Protein AF-A0A3E1ET83-F1 (afdb_monomer_lite)

Structure (mmCIF, N/CA/C/O backbone):
data_AF-A0A3E1ET83-F1
#
_entry.id   AF-A0A3E1ET83-F1
#
loop_
_atom_site.group_PDB
_atom_site.id
_atom_site.type_symbol
_atom_site.label_atom_id
_atom_site.label_alt_id
_atom_site.label_comp_id
_atom_site.label_asym_id
_atom_site.label_entity_id
_atom_site.label_seq_id
_atom_site.pdbx_PDB_ins_code
_atom_site.Cartn_x
_atom_site.Cartn_y
_atom_site.Cartn_z
_atom_site.occupancy
_atom_site.B_iso_or_equiv
_atom_site.auth_seq_id
_atom_site.auth_comp_id
_atom_site.auth_asym_id
_atom_site.auth_atom_id
_atom_site.pdbx_PDB_model_num
ATOM 1 N N . MET A 1 1 ? 11.541 -29.473 64.101 1.00 44.59 1 MET A N 1
ATOM 2 C CA . MET A 1 1 ? 10.963 -29.427 62.739 1.00 44.59 1 MET A CA 1
ATOM 3 C C . MET A 1 1 ? 10.557 -27.988 62.444 1.00 44.59 1 MET A C 1
ATOM 5 O O . MET A 1 1 ? 9.813 -27.427 63.235 1.00 44.59 1 MET A O 1
ATOM 9 N N . ARG A 1 2 ? 11.106 -27.348 61.400 1.00 44.31 2 ARG A N 1
ATOM 10 C CA . ARG A 1 2 ? 10.730 -25.975 61.008 1.00 44.31 2 ARG A CA 1
ATOM 11 C C . ARG A 1 2 ? 9.537 -26.043 60.043 1.00 44.31 2 ARG A C 1
ATOM 13 O O . ARG A 1 2 ? 9.613 -26.839 59.109 1.00 44.31 2 ARG A O 1
ATOM 20 N N . PRO A 1 3 ? 8.459 -25.266 60.241 1.00 51.97 3 PRO A N 1
ATOM 21 C CA . PRO A 1 3 ? 7.334 -25.268 59.317 1.00 51.97 3 PRO A CA 1
ATOM 22 C C . PRO A 1 3 ? 7.768 -24.647 57.986 1.00 51.97 3 PRO A C 1
ATOM 24 O O . PRO A 1 3 ? 8.311 -23.543 57.944 1.00 51.97 3 PRO A O 1
ATOM 27 N N . ILE A 1 4 ? 7.550 -25.382 56.899 1.00 61.50 4 ILE A N 1
ATOM 28 C CA . ILE A 1 4 ? 7.735 -24.896 55.533 1.00 61.50 4 ILE A CA 1
ATOM 29 C C . ILE A 1 4 ? 6.612 -23.885 55.279 1.00 61.50 4 ILE A C 1
ATOM 31 O O . ILE A 1 4 ? 5.453 -24.258 55.107 1.00 61.50 4 ILE A O 1
ATOM 35 N N . TYR A 1 5 ? 6.942 -22.595 55.315 1.00 59.19 5 TYR A N 1
ATOM 36 C CA . TYR A 1 5 ? 6.028 -21.519 54.941 1.00 59.19 5 TYR A CA 1
ATOM 37 C C . TYR A 1 5 ? 5.858 -21.564 53.416 1.00 59.19 5 TYR A C 1
ATOM 39 O O . TYR A 1 5 ? 6.700 -21.057 52.678 1.00 59.19 5 TYR A O 1
ATOM 47 N N . PHE A 1 6 ? 4.799 -22.218 52.933 1.00 59.75 6 PHE A N 1
ATOM 48 C CA . PHE A 1 6 ? 4.414 -22.145 51.523 1.00 59.75 6 PHE A CA 1
ATOM 49 C C . PHE A 1 6 ? 4.105 -20.676 51.191 1.00 59.75 6 PHE A C 1
ATOM 51 O O . PHE A 1 6 ? 3.199 -20.090 51.796 1.00 59.75 6 PHE A O 1
ATOM 58 N N . PRO A 1 7 ? 4.862 -20.029 50.289 1.00 62.94 7 PRO A N 1
ATOM 59 C CA . PRO A 1 7 ? 4.722 -18.601 50.072 1.00 62.94 7 PRO A CA 1
ATOM 60 C C . PRO A 1 7 ? 3.396 -18.349 49.353 1.00 62.94 7 PRO A C 1
ATOM 62 O O . PRO A 1 7 ? 3.213 -18.760 48.211 1.00 62.94 7 PRO A O 1
ATOM 65 N N . LYS A 1 8 ? 2.472 -17.630 50.003 1.00 58.78 8 LYS A N 1
ATOM 66 C CA . LYS A 1 8 ? 1.199 -17.153 49.418 1.00 58.78 8 LYS A CA 1
ATOM 67 C C . LYS A 1 8 ? 1.387 -16.477 48.046 1.00 58.78 8 LYS A C 1
ATOM 69 O O . LYS A 1 8 ? 0.493 -16.521 47.209 1.00 58.78 8 LYS A O 1
ATOM 74 N N . ALA A 1 9 ? 2.575 -15.922 47.795 1.00 60.75 9 ALA A N 1
ATOM 75 C CA . ALA A 1 9 ? 2.988 -15.360 46.512 1.00 60.75 9 ALA A CA 1
ATOM 76 C C . ALA A 1 9 ? 2.953 -16.370 45.345 1.00 60.75 9 ALA A C 1
ATOM 78 O O . ALA A 1 9 ? 2.602 -15.996 44.230 1.00 60.75 9 ALA A O 1
ATOM 79 N N . PHE A 1 10 ? 3.255 -17.648 45.593 1.00 65.44 10 PHE A N 1
ATOM 80 C CA . PHE A 1 10 ? 3.243 -18.691 44.563 1.00 65.44 10 PHE A CA 1
ATOM 81 C C . PHE A 1 10 ? 1.816 -19.024 44.102 1.00 65.44 10 PHE A C 1
ATOM 83 O O . PHE A 1 10 ? 1.564 -19.174 42.910 1.00 65.44 10 PHE A O 1
ATOM 90 N N . LEU A 1 11 ? 0.858 -19.050 45.035 1.00 63.94 11 LEU A N 1
ATOM 91 C CA . LEU A 1 11 ? -0.558 -19.266 44.723 1.00 63.94 11 LEU A CA 1
ATOM 92 C C . LEU A 1 11 ? -1.163 -18.089 43.939 1.00 63.94 11 LEU A C 1
ATOM 94 O O . LEU A 1 11 ? -1.903 -18.318 42.984 1.00 63.94 11 LEU A O 1
ATOM 98 N N . CYS A 1 12 ? -0.804 -16.842 44.272 1.00 69.12 12 CYS A N 1
ATOM 99 C CA . CYS A 1 12 ? -1.223 -15.674 43.487 1.00 69.12 12 CYS A CA 1
ATOM 100 C C . CYS A 1 12 ? -0.671 -15.698 42.054 1.00 69.12 12 CYS A C 1
ATOM 102 O O . CYS A 1 12 ? -1.399 -15.383 41.116 1.00 69.12 12 CYS A O 1
ATOM 104 N N . ALA A 1 13 ? 0.591 -16.095 41.865 1.00 66.31 13 ALA A N 1
ATOM 105 C CA . ALA A 1 13 ? 1.201 -16.163 40.537 1.00 66.31 13 ALA A CA 1
ATOM 106 C C . ALA A 1 13 ? 0.508 -17.193 39.625 1.00 66.31 13 ALA A C 1
ATOM 108 O O . ALA A 1 13 ? 0.284 -16.922 38.446 1.00 66.31 13 ALA A O 1
ATOM 109 N N . ILE A 1 14 ? 0.096 -18.341 40.176 1.00 71.25 14 ILE A N 1
ATOM 110 C CA . ILE A 1 14 ? -0.655 -19.361 39.428 1.00 71.25 14 ILE A CA 1
ATOM 111 C C . ILE A 1 14 ? -2.046 -18.841 39.040 1.00 71.25 14 ILE A C 1
ATOM 113 O O . ILE A 1 14 ? -2.474 -19.033 37.905 1.00 71.25 14 ILE A O 1
ATOM 117 N N . ALA A 1 15 ? -2.737 -18.131 39.936 1.00 70.19 15 ALA A N 1
ATOM 118 C CA . ALA A 1 15 ? -4.061 -17.578 39.645 1.00 70.19 15 ALA A CA 1
ATOM 119 C C . ALA A 1 15 ? -4.042 -16.546 38.497 1.00 70.19 15 ALA A C 1
ATOM 121 O O . ALA A 1 15 ? -4.969 -16.503 37.687 1.00 70.19 15 ALA A O 1
ATOM 122 N N . ILE A 1 16 ? -2.968 -15.757 38.376 1.00 70.88 16 ILE A N 1
ATOM 123 C CA . ILE A 1 16 ? -2.781 -14.803 37.269 1.00 70.88 16 ILE A CA 1
ATOM 124 C C . ILE A 1 16 ? -2.475 -15.541 35.957 1.00 70.88 16 ILE A C 1
ATOM 126 O O . ILE A 1 16 ? -3.031 -15.206 34.915 1.00 70.88 16 ILE A O 1
ATOM 130 N N . ALA A 1 17 ? -1.645 -16.587 36.002 1.00 67.88 17 ALA A N 1
ATOM 131 C CA . ALA A 1 17 ? -1.299 -17.369 34.816 1.00 67.88 17 ALA A CA 1
ATOM 132 C C . ALA A 1 17 ? -2.493 -18.150 34.230 1.00 67.88 17 ALA A C 1
ATOM 134 O O . ALA A 1 17 ? -2.576 -18.319 33.018 1.00 67.88 17 ALA A O 1
ATOM 135 N N . VAL A 1 18 ? -3.427 -18.606 35.074 1.00 70.81 18 VAL A N 1
ATOM 136 C CA . VAL A 1 18 ? -4.622 -19.365 34.650 1.00 70.81 18 VAL A CA 1
ATOM 137 C C . VAL A 1 18 ? -5.745 -18.451 34.140 1.00 70.81 18 VAL A C 1
ATOM 139 O O . VAL A 1 18 ? -6.568 -18.881 33.336 1.00 70.81 18 VAL A O 1
ATOM 142 N N . SER A 1 19 ? -5.790 -17.193 34.588 1.00 66.44 19 SER A N 1
ATOM 143 C CA . SER A 1 19 ? -6.837 -16.230 34.213 1.00 66.44 19 SER A CA 1
ATOM 144 C C . SER A 1 19 ? -6.486 -15.357 33.010 1.00 66.44 19 SER A C 1
ATOM 146 O O . SER A 1 19 ? -7.357 -14.644 32.512 1.00 66.44 19 SER A O 1
ATOM 148 N N . ALA A 1 20 ? -5.247 -15.415 32.514 1.00 68.50 20 ALA A N 1
ATOM 149 C CA . ALA A 1 20 ? -4.866 -14.703 31.305 1.00 68.50 20 ALA A CA 1
ATOM 150 C C . ALA A 1 20 ? -5.581 -15.333 30.093 1.00 68.50 20 ALA A C 1
ATOM 152 O O . ALA A 1 20 ? -5.291 -16.484 29.749 1.00 68.50 20 ALA A O 1
ATOM 153 N N . PRO A 1 21 ? -6.505 -14.622 29.418 1.00 72.12 21 PRO A N 1
ATOM 154 C CA . PRO A 1 21 ? -7.048 -15.118 28.166 1.00 72.12 21 PRO A CA 1
ATOM 155 C C . PRO A 1 21 ? -5.885 -15.296 27.189 1.00 72.12 21 PRO A C 1
ATOM 157 O O . PRO A 1 21 ? -5.055 -14.399 27.023 1.00 72.12 21 PRO A O 1
ATOM 160 N N . PHE A 1 22 ? -5.815 -16.459 26.538 1.00 68.25 22 PHE A N 1
ATOM 161 C CA . PHE A 1 22 ? -4.896 -16.663 25.427 1.00 68.25 22 PHE A CA 1
ATOM 162 C C . PHE A 1 22 ? -5.268 -15.668 24.327 1.00 68.25 22 PHE A C 1
ATOM 164 O O . PHE A 1 22 ? -6.191 -15.899 23.550 1.00 68.25 22 PHE A O 1
ATOM 171 N N . SER A 1 23 ? -4.555 -14.545 24.281 1.00 70.44 23 SER A N 1
ATOM 172 C CA . SER A 1 23 ? -4.623 -13.566 23.203 1.00 70.44 23 SER A CA 1
ATOM 173 C C . SER A 1 23 ? -4.149 -14.238 21.913 1.00 70.44 23 SER A C 1
ATOM 175 O O . SER A 1 23 ? -2.9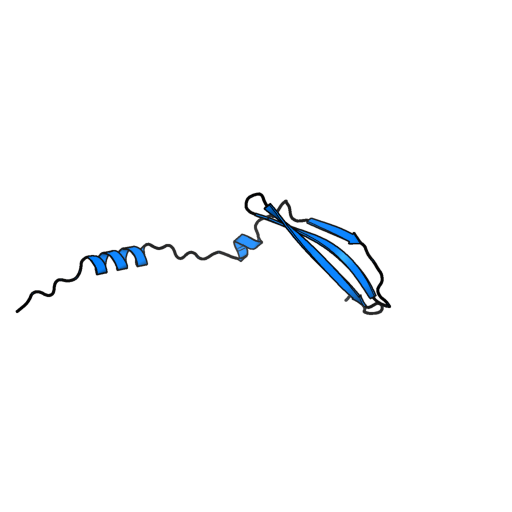70 -14.194 21.564 1.00 70.44 23 SER A O 1
ATOM 177 N N . ARG A 1 24 ? -5.065 -14.902 21.207 1.00 72.94 24 ARG A N 1
ATOM 178 C CA . ARG A 1 24 ? -4.861 -15.350 19.833 1.00 72.94 24 ARG A CA 1
ATOM 179 C C . ARG A 1 24 ? -5.444 -14.283 18.926 1.00 72.94 24 ARG A C 1
ATOM 181 O O . ARG A 1 24 ? -6.659 -14.155 18.817 1.00 72.94 24 ARG A O 1
ATOM 188 N N . ALA A 1 25 ? -4.569 -13.493 18.314 1.00 78.31 25 ALA A N 1
ATOM 189 C CA . ALA A 1 25 ? -4.975 -12.636 17.216 1.00 78.31 25 ALA A CA 1
ATOM 190 C C . ALA A 1 25 ? -5.385 -13.543 16.050 1.00 78.31 25 ALA A C 1
ATOM 192 O O . ALA A 1 25 ? -4.556 -14.269 15.499 1.00 78.31 25 ALA A O 1
ATOM 193 N N . ASP A 1 26 ? -6.673 -13.547 15.720 1.00 87.19 26 ASP A N 1
ATOM 194 C CA . ASP A 1 26 ? -7.175 -14.248 14.545 1.00 87.19 26 ASP A CA 1
ATOM 195 C C . ASP A 1 26 ? -6.813 -13.429 13.300 1.00 87.19 26 ASP A C 1
ATOM 197 O O . ASP A 1 26 ? -7.431 -12.404 12.997 1.00 87.19 26 ASP A O 1
ATOM 201 N N . LEU A 1 27 ? -5.760 -13.867 12.609 1.00 85.19 27 LEU A N 1
ATOM 202 C CA . LEU A 1 27 ? -5.265 -13.210 11.404 1.00 85.19 27 LEU A CA 1
ATOM 203 C C . LEU A 1 27 ? -6.304 -13.235 10.277 1.00 85.19 27 LEU A C 1
ATOM 205 O O . LEU A 1 27 ? -6.429 -12.250 9.555 1.00 85.19 27 LEU A O 1
ATOM 209 N N . ALA A 1 28 ? -7.059 -14.326 10.130 1.00 89.31 28 ALA A N 1
ATOM 210 C CA . ALA A 1 28 ? -8.058 -14.440 9.074 1.00 89.31 28 ALA A CA 1
ATOM 211 C C . ALA A 1 28 ? -9.205 -13.455 9.317 1.00 89.31 28 ALA A C 1
ATOM 213 O O . ALA A 1 28 ? -9.587 -12.713 8.414 1.00 89.31 28 ALA A O 1
ATOM 214 N N . ALA A 1 29 ? -9.689 -13.378 10.559 1.00 88.88 29 ALA A N 1
ATOM 215 C CA . ALA A 1 29 ? -10.693 -12.396 10.947 1.00 88.88 29 ALA A CA 1
ATOM 216 C C . ALA A 1 29 ? -10.179 -10.953 10.813 1.00 88.88 29 ALA A C 1
ATOM 218 O O . ALA A 1 29 ? -10.958 -10.067 10.474 1.00 88.88 29 ALA A O 1
ATOM 219 N N . TYR A 1 30 ? -8.890 -10.696 11.066 1.00 84.88 30 TYR A N 1
ATOM 220 C CA . TYR A 1 30 ? -8.283 -9.380 10.851 1.00 84.88 30 TYR A CA 1
ATOM 221 C C . TYR A 1 30 ? -8.246 -8.999 9.364 1.00 84.88 30 TYR A C 1
ATOM 223 O O . TYR A 1 30 ? -8.718 -7.922 9.016 1.00 84.88 30 TYR A O 1
ATOM 231 N N . LEU A 1 31 ? -7.760 -9.888 8.493 1.00 86.00 31 LEU A N 1
ATOM 232 C CA . LEU A 1 31 ? -7.668 -9.648 7.046 1.00 86.00 31 LEU A CA 1
ATOM 233 C C . LEU A 1 31 ? -9.038 -9.541 6.360 1.00 86.00 31 LEU A C 1
ATOM 235 O O . LEU A 1 31 ? -9.156 -8.878 5.335 1.00 86.00 31 LEU A O 1
ATOM 239 N N . ALA A 1 32 ? -10.068 -10.188 6.909 1.00 89.19 32 ALA A N 1
ATOM 240 C CA . ALA A 1 32 ? -11.428 -10.129 6.378 1.00 89.19 32 ALA A CA 1
ATOM 241 C C . ALA A 1 32 ? -12.159 -8.816 6.702 1.00 89.19 32 ALA A C 1
ATOM 243 O O . ALA A 1 32 ? -13.234 -8.566 6.151 1.00 89.19 32 ALA A O 1
ATOM 244 N N . LYS A 1 33 ? -11.628 -7.986 7.611 1.00 88.69 33 LYS A N 1
ATOM 245 C CA . LYS A 1 33 ? -12.251 -6.699 7.926 1.00 88.69 33 LYS A CA 1
ATOM 246 C C . LYS A 1 33 ? -12.172 -5.780 6.705 1.00 88.69 33 LYS A C 1
ATOM 248 O O . LYS A 1 33 ? -11.088 -5.619 6.147 1.00 88.69 33 LYS A O 1
ATOM 253 N N . PRO A 1 34 ? -13.290 -5.157 6.295 1.00 89.88 34 PRO A N 1
ATOM 254 C CA . PRO A 1 34 ? -13.260 -4.185 5.216 1.00 89.88 34 PRO A CA 1
ATOM 255 C C . PRO A 1 34 ? -12.428 -2.972 5.639 1.00 89.88 34 PRO A C 1
ATOM 257 O O . PRO A 1 34 ? -12.619 -2.439 6.731 1.00 89.88 34 PRO A O 1
ATOM 260 N N . GLU A 1 35 ? -11.539 -2.531 4.755 1.00 90.50 35 GLU A N 1
ATOM 261 C CA . GLU A 1 35 ? -10.748 -1.314 4.924 1.00 90.50 35 GLU A CA 1
ATOM 262 C C . GLU A 1 35 ? -11.246 -0.262 3.921 1.00 90.50 35 GLU A C 1
ATOM 264 O O . GLU A 1 35 ? -10.881 -0.315 2.745 1.00 90.50 35 GLU A O 1
ATOM 269 N N . PRO A 1 36 ? -12.139 0.659 4.329 1.00 92.12 36 PRO A N 1
ATOM 270 C CA . PRO A 1 36 ? -12.741 1.632 3.419 1.00 92.12 36 PRO A CA 1
ATOM 271 C C . PRO A 1 36 ? -11.734 2.648 2.868 1.00 92.12 36 PRO A C 1
ATOM 273 O O . PRO A 1 36 ? -11.984 3.227 1.811 1.00 92.12 36 PRO A O 1
ATOM 276 N N . ALA A 1 37 ? -10.606 2.876 3.550 1.00 94.00 37 ALA A N 1
ATOM 277 C CA . ALA A 1 37 ? -9.556 3.757 3.054 1.00 94.00 37 ALA A CA 1
ATOM 278 C C . ALA A 1 37 ? -8.709 3.100 1.952 1.00 94.00 37 ALA A C 1
ATOM 280 O O . ALA A 1 37 ? -8.000 3.824 1.241 1.00 94.00 37 ALA A O 1
ATOM 281 N N . TYR A 1 38 ? -8.787 1.768 1.805 1.00 95.00 38 TYR A N 1
ATOM 282 C CA . TYR A 1 38 ? -7.990 1.003 0.854 1.00 95.00 38 TYR A CA 1
ATOM 283 C C . TYR A 1 38 ? -8.220 1.492 -0.571 1.00 95.00 38 TYR A C 1
ATOM 285 O O . TYR A 1 38 ? -9.333 1.444 -1.099 1.00 95.00 38 TYR A O 1
ATOM 293 N N . ARG A 1 39 ? -7.147 1.941 -1.221 1.00 96.56 39 ARG A N 1
ATOM 294 C CA . ARG A 1 39 ? -7.198 2.375 -2.618 1.00 96.56 39 ARG A CA 1
ATOM 295 C C . ARG A 1 39 ? -5.838 2.290 -3.283 1.00 96.56 39 ARG A C 1
ATOM 297 O O . ARG A 1 39 ? -4.801 2.454 -2.644 1.00 96.56 39 ARG A O 1
ATOM 304 N N . TRP A 1 40 ? -5.884 2.123 -4.596 1.00 97.56 40 TRP A N 1
ATOM 305 C CA . TRP A 1 40 ? -4.739 2.264 -5.481 1.00 97.56 40 TRP A CA 1
ATOM 306 C C . TRP A 1 40 ? -4.931 3.479 -6.374 1.00 97.56 40 TRP A C 1
ATOM 308 O O . TRP A 1 40 ? -6.024 3.701 -6.897 1.00 97.56 40 TRP A O 1
ATOM 318 N N . SER A 1 41 ? -3.858 4.222 -6.607 1.00 97.25 41 SER A N 1
ATOM 319 C CA . SER A 1 41 ? -3.808 5.227 -7.664 1.00 97.25 41 SER A CA 1
ATOM 320 C C . SER A 1 41 ? -2.517 5.096 -8.453 1.00 97.25 41 SER A C 1
ATOM 322 O O . SER A 1 41 ? -1.431 5.016 -7.882 1.00 97.25 41 SER A O 1
ATOM 324 N N . GLU A 1 42 ? -2.627 5.077 -9.777 1.00 97.31 42 GLU A N 1
ATOM 325 C CA . GLU A 1 42 ? -1.460 5.118 -10.649 1.00 97.31 42 GLU A CA 1
ATOM 326 C C . GLU A 1 42 ? -0.916 6.546 -10.700 1.00 97.31 42 GLU A C 1
ATOM 328 O O . GLU A 1 42 ? -1.631 7.482 -11.047 1.00 97.31 42 GLU A O 1
ATOM 333 N N . MET A 1 43 ? 0.348 6.702 -10.319 1.00 97.19 43 MET A N 1
ATOM 334 C CA . MET A 1 43 ? 1.027 7.993 -10.250 1.00 97.19 43 MET A CA 1
ATOM 335 C C . MET A 1 43 ? 1.690 8.329 -11.581 1.00 97.19 43 MET A C 1
ATOM 337 O O . MET A 1 43 ? 1.606 9.456 -12.059 1.00 97.19 43 MET A O 1
ATOM 341 N N . SER A 1 44 ? 2.380 7.355 -12.177 1.00 96.25 44 SER A N 1
ATOM 342 C CA . SER A 1 44 ? 2.984 7.508 -13.499 1.00 96.25 44 SER A CA 1
ATOM 343 C C . SER A 1 44 ? 3.316 6.162 -14.132 1.00 96.25 44 SER A C 1
ATOM 345 O O . SER A 1 44 ? 3.384 5.130 -13.459 1.00 96.25 44 SER A O 1
ATOM 347 N N . ARG A 1 45 ? 3.550 6.199 -15.445 1.00 94.62 45 ARG A N 1
ATOM 348 C CA . ARG A 1 45 ? 3.899 5.031 -16.250 1.00 94.62 45 ARG A CA 1
ATOM 349 C C . ARG A 1 45 ? 5.086 5.304 -17.180 1.00 94.62 45 ARG A C 1
ATOM 351 O O . ARG A 1 45 ? 4.888 5.462 -18.385 1.00 94.62 45 ARG A O 1
ATOM 358 N N . PRO A 1 46 ? 6.308 5.461 -16.647 1.00 94.25 46 PRO A N 1
ATOM 359 C CA . PRO A 1 46 ? 7.478 5.639 -17.489 1.00 94.25 46 PRO A CA 1
ATOM 360 C C . PRO A 1 46 ? 7.888 4.331 -18.178 1.00 94.25 46 PRO A C 1
ATOM 362 O O . PRO A 1 46 ? 7.525 3.228 -17.772 1.00 94.25 46 PRO A O 1
ATOM 365 N N . THR A 1 47 ? 8.701 4.462 -19.216 1.00 92.88 47 THR A N 1
ATOM 366 C CA . THR A 1 47 ? 9.389 3.344 -19.867 1.00 92.88 47 THR A CA 1
ATOM 367 C C . THR A 1 47 ? 10.867 3.377 -19.499 1.00 92.88 47 THR A C 1
ATOM 369 O O . THR A 1 47 ? 11.484 4.443 -19.536 1.00 92.88 47 THR A O 1
ATOM 372 N N . LEU A 1 48 ? 11.446 2.222 -19.172 1.00 92.50 48 LEU A N 1
ATOM 373 C CA . LEU A 1 48 ? 12.870 2.070 -18.872 1.00 92.50 48 LEU A CA 1
ATOM 374 C C . LEU A 1 48 ? 13.462 0.970 -19.759 1.00 92.50 48 LEU A C 1
ATOM 376 O O . LEU A 1 48 ? 13.302 -0.214 -19.471 1.00 92.50 48 LEU A O 1
ATOM 380 N N . GLY A 1 49 ? 14.128 1.359 -20.850 1.00 92.44 49 GLY A N 1
ATOM 381 C CA . GLY A 1 49 ? 14.555 0.413 -21.887 1.00 92.44 49 GLY A CA 1
ATOM 382 C C . GLY A 1 49 ? 13.354 -0.349 -22.452 1.00 92.44 49 GLY A C 1
ATOM 383 O O . GLY A 1 49 ? 12.321 0.256 -22.734 1.00 92.44 49 GLY A O 1
ATOM 384 N N . ASP A 1 50 ? 13.458 -1.676 -22.519 1.00 92.31 50 ASP A N 1
ATOM 385 C CA . ASP A 1 50 ? 12.357 -2.557 -22.919 1.00 92.31 50 ASP A CA 1
ATOM 386 C C . ASP A 1 50 ? 11.393 -2.872 -21.763 1.00 92.31 50 ASP A C 1
ATOM 388 O O . ASP A 1 50 ? 10.697 -3.879 -21.810 1.00 92.31 50 ASP A O 1
ATOM 392 N N . CYS A 1 51 ? 11.334 -2.071 -20.696 1.00 93.69 51 CYS A N 1
ATOM 393 C CA . CYS A 1 51 ? 10.411 -2.294 -19.579 1.00 93.69 51 CYS A CA 1
ATOM 394 C C . CYS A 1 51 ? 9.334 -1.207 -19.483 1.00 93.69 51 CYS A C 1
ATOM 396 O O . CYS A 1 51 ? 9.630 -0.011 -19.502 1.00 93.69 51 CYS A O 1
ATOM 398 N N . GLU A 1 52 ? 8.086 -1.628 -19.281 1.00 93.69 52 GLU A N 1
ATOM 399 C CA . GLU A 1 52 ? 7.019 -0.778 -18.756 1.00 93.69 52 GLU A CA 1
ATOM 400 C C . GLU A 1 52 ? 7.206 -0.663 -17.239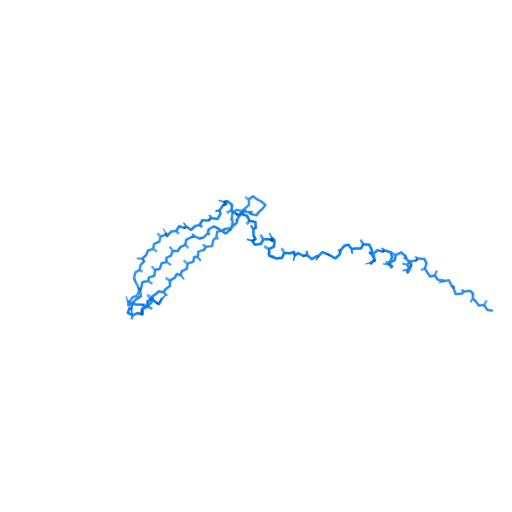 1.00 93.69 52 GLU A C 1
ATOM 402 O O . GLU A 1 52 ? 7.280 -1.672 -16.536 1.00 93.69 52 GLU A O 1
ATOM 407 N N . VAL A 1 53 ? 7.278 0.558 -16.719 1.00 95.50 53 VAL A N 1
ATOM 408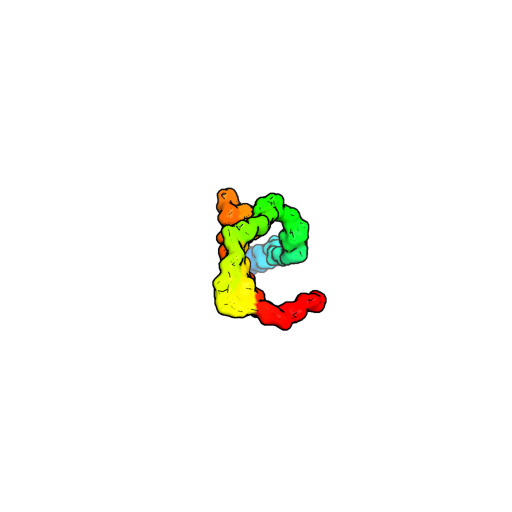 C CA . VAL A 1 53 ? 7.340 0.815 -15.280 1.00 95.50 53 VAL A CA 1
ATOM 409 C C . VAL A 1 53 ? 6.033 1.475 -14.866 1.00 95.50 53 VAL A C 1
ATOM 411 O O . VAL A 1 53 ? 5.588 2.421 -15.505 1.00 95.50 53 VAL A O 1
ATOM 414 N N . ARG A 1 54 ? 5.408 0.999 -13.790 1.00 96.38 54 ARG A N 1
ATOM 415 C CA . ARG A 1 54 ? 4.247 1.643 -13.167 1.00 96.38 54 ARG A CA 1
ATOM 416 C C . ARG A 1 54 ? 4.602 2.059 -11.758 1.00 96.38 54 ARG A C 1
ATOM 418 O O . ARG A 1 54 ? 4.988 1.219 -10.949 1.00 96.38 54 ARG A O 1
ATOM 425 N N . LEU A 1 55 ? 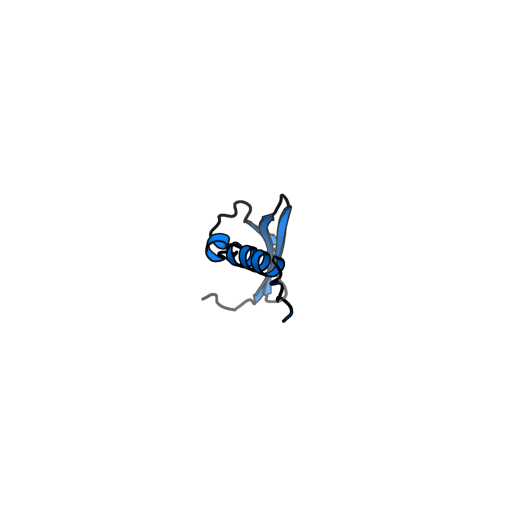4.447 3.342 -11.474 1.00 97.62 55 LEU A N 1
ATOM 426 C CA . LEU A 1 55 ? 4.525 3.879 -10.127 1.00 97.62 55 LEU A CA 1
ATOM 427 C C . LEU A 1 55 ? 3.101 3.998 -9.606 1.00 97.62 55 LEU A C 1
ATOM 429 O O . LEU A 1 55 ? 2.275 4.697 -10.191 1.00 97.62 55 LEU A O 1
ATOM 433 N N . LEU A 1 56 ? 2.816 3.301 -8.519 1.00 98.19 56 LEU A N 1
ATOM 434 C CA . LEU A 1 56 ? 1.515 3.245 -7.881 1.00 98.19 56 LEU A CA 1
ATOM 435 C C . LEU A 1 56 ? 1.632 3.798 -6.464 1.00 98.19 56 LEU A C 1
ATOM 437 O O . LEU A 1 56 ? 2.626 3.570 -5.779 1.00 98.19 56 LEU A O 1
ATOM 441 N N . LYS A 1 57 ? 0.585 4.477 -6.016 1.00 98.00 57 LYS A N 1
ATOM 442 C CA . LYS A 1 57 ? 0.366 4.806 -4.613 1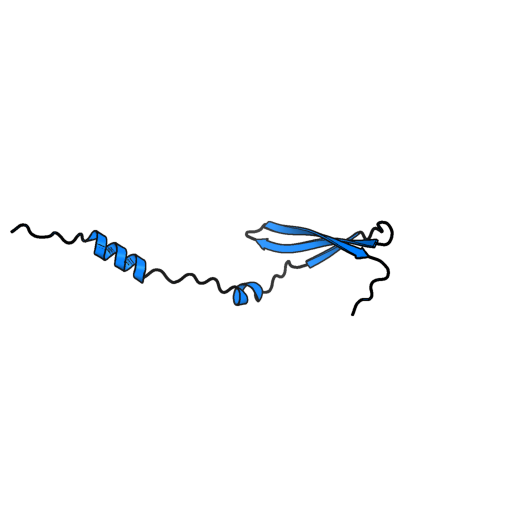.00 98.00 57 LYS A CA 1
ATOM 443 C C . LYS A 1 57 ? -0.665 3.832 -4.063 1.00 98.00 57 LYS A C 1
ATOM 445 O O . LYS A 1 57 ? -1.759 3.715 -4.621 1.00 98.00 57 LYS A O 1
ATOM 450 N N . LEU A 1 58 ? -0.309 3.139 -2.993 1.00 97.69 58 LEU A N 1
ATOM 451 C CA . LEU A 1 58 ? -1.212 2.312 -2.207 1.00 97.69 58 LEU A CA 1
ATOM 452 C C . LEU A 1 58 ? -1.571 3.070 -0.936 1.00 97.69 58 LEU A C 1
ATOM 454 O O . LEU A 1 58 ? -0.683 3.498 -0.209 1.00 97.69 58 LEU A O 1
ATOM 458 N N . VAL A 1 59 ? -2.859 3.173 -0.634 1.00 97.25 59 VAL A N 1
ATOM 459 C CA . VAL A 1 59 ? -3.313 3.401 0.738 1.00 97.25 59 VAL A CA 1
ATOM 460 C C . VAL A 1 59 ? -3.752 2.063 1.290 1.00 97.25 59 VAL A C 1
ATOM 462 O O . VAL A 1 59 ? -4.698 1.470 0.774 1.00 97.25 59 VAL A O 1
ATOM 465 N N . SER A 1 60 ? -3.028 1.568 2.290 1.00 93.38 60 SER A N 1
ATOM 466 C CA . SER A 1 60 ? -3.251 0.229 2.833 1.00 93.38 60 SER A CA 1
ATOM 467 C C . SER A 1 60 ? -4.274 0.225 3.961 1.00 93.38 60 SER A C 1
ATOM 469 O O . SER A 1 60 ? -5.092 -0.686 3.998 1.00 93.38 60 SER A O 1
ATOM 471 N N . GLN A 1 61 ? -4.234 1.221 4.854 1.00 93.62 61 GLN A N 1
ATOM 472 C CA . GLN A 1 61 ? -5.141 1.351 6.001 1.00 93.62 61 GLN A CA 1
ATOM 473 C C . GLN A 1 61 ? -5.056 2.734 6.659 1.00 93.62 61 GLN A C 1
ATOM 475 O O . GLN A 1 61 ? -4.072 3.459 6.485 1.00 93.62 61 GLN A O 1
ATOM 480 N N . GLU A 1 62 ? -6.042 3.057 7.493 1.00 93.94 62 GLU A N 1
ATOM 481 C CA . GLU A 1 62 ? -5.946 4.134 8.481 1.00 93.94 62 GLU A CA 1
ATOM 482 C C . GLU A 1 62 ? -5.727 3.536 9.878 1.00 93.94 62 GLU A C 1
ATOM 484 O O . GLU A 1 62 ? -6.540 2.764 10.383 1.00 93.94 62 GLU A O 1
ATOM 489 N N . TRP A 1 63 ? -4.617 3.888 10.530 1.00 89.19 63 TRP A N 1
ATOM 490 C CA . TRP A 1 63 ? -4.305 3.405 11.874 1.00 89.19 63 TRP A CA 1
ATOM 491 C C . TRP A 1 63 ? -4.183 4.566 12.850 1.00 89.19 63 TRP A C 1
ATOM 493 O O . TRP A 1 63 ? -3.283 5.392 12.726 1.00 89.19 63 TRP A O 1
ATOM 503 N N . GLN A 1 64 ? -5.074 4.606 13.845 1.00 92.06 64 GLN A N 1
ATOM 504 C CA . GLN A 1 64 ? -5.115 5.669 14.859 1.00 92.06 64 GLN A CA 1
ATOM 505 C C . GLN A 1 64 ? -5.135 7.086 14.248 1.00 92.06 64 GLN A C 1
ATOM 507 O O . GLN A 1 64 ? -4.433 7.978 14.718 1.00 92.06 64 GLN A O 1
ATOM 512 N N . GLY A 1 65 ? -5.919 7.292 13.184 1.00 92.75 65 GLY A N 1
ATOM 513 C CA . GLY A 1 65 ? -6.014 8.584 12.491 1.00 92.75 65 GLY A CA 1
ATOM 514 C C . GLY A 1 65 ? -4.866 8.877 11.520 1.00 92.75 65 GLY A C 1
ATOM 515 O O . GLY A 1 65 ? -4.795 9.974 10.972 1.00 92.75 65 GLY A O 1
ATOM 516 N N . ILE A 1 66 ? -3.944 7.930 11.318 1.00 94.19 66 ILE A N 1
ATOM 517 C CA . ILE A 1 66 ? -2.811 8.072 10.401 1.00 94.19 66 ILE A CA 1
ATOM 518 C C . ILE A 1 66 ? -3.038 7.178 9.186 1.00 94.19 66 ILE A C 1
ATOM 520 O O . ILE A 1 66 ? -3.045 5.949 9.297 1.00 94.19 66 ILE A O 1
ATOM 524 N N . THR A 1 67 ? -3.153 7.794 8.013 1.00 96.31 67 THR A N 1
ATOM 525 C CA . THR A 1 67 ? -3.196 7.088 6.730 1.00 96.31 67 THR A CA 1
ATOM 526 C C . THR A 1 67 ? -1.834 6.471 6.428 1.00 96.31 67 THR A C 1
ATOM 528 O O . THR A 1 67 ? -0.819 7.167 6.365 1.00 96.31 67 THR A O 1
ATOM 531 N N . ARG A 1 68 ? -1.803 5.153 6.236 1.00 96.31 68 ARG A N 1
ATOM 532 C CA . ARG A 1 68 ? -0.621 4.429 5.768 1.00 96.31 68 ARG A CA 1
ATOM 533 C C . ARG A 1 68 ? -0.612 4.425 4.250 1.00 96.31 68 ARG A C 1
ATOM 535 O O . ARG A 1 68 ? -1.488 3.829 3.624 1.00 96.31 68 ARG A O 1
ATOM 542 N N . GLU A 1 69 ? 0.378 5.104 3.688 1.00 97.06 69 GLU A N 1
ATOM 543 C CA . GLU A 1 69 ? 0.582 5.182 2.249 1.00 97.06 69 GLU A CA 1
ATOM 544 C C . GLU A 1 69 ? 1.937 4.598 1.866 1.00 97.06 69 GLU A C 1
ATOM 546 O O . GLU A 1 69 ? 2.954 4.941 2.469 1.00 97.06 69 GLU A O 1
ATOM 551 N N . ASP A 1 70 ? 1.950 3.783 0.819 1.00 97.50 70 ASP A N 1
ATOM 552 C CA . ASP A 1 70 ? 3.130 3.091 0.321 1.00 97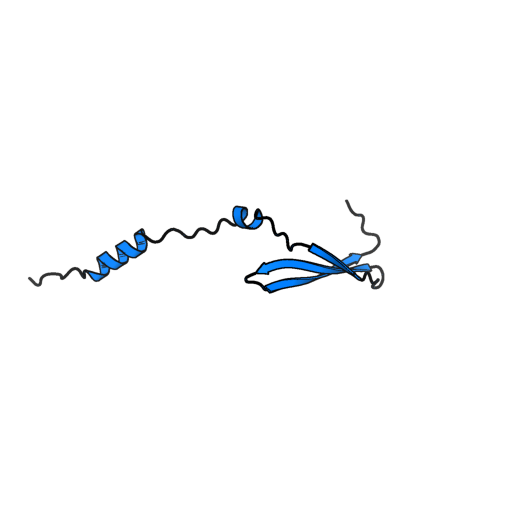.50 70 ASP A CA 1
ATOM 553 C C . ASP A 1 70 ? 3.305 3.382 -1.176 1.00 97.50 70 ASP A C 1
ATOM 555 O O . ASP A 1 70 ? 2.338 3.369 -1.945 1.00 97.50 70 ASP A O 1
ATOM 559 N N . ASP A 1 71 ? 4.542 3.645 -1.597 1.00 97.56 71 ASP A N 1
ATOM 560 C CA . ASP A 1 71 ? 4.885 3.783 -3.012 1.00 97.56 71 ASP A CA 1
ATOM 561 C C . ASP A 1 71 ? 5.300 2.412 -3.556 1.00 97.56 71 ASP A C 1
ATOM 563 O O . ASP A 1 71 ? 6.187 1.747 -3.017 1.00 97.56 71 ASP A O 1
ATOM 567 N N . VAL A 1 72 ? 4.659 1.979 -4.639 1.00 97.81 72 VAL A N 1
ATOM 568 C CA . VAL A 1 72 ? 4.879 0.669 -5.255 1.00 97.81 72 VAL A CA 1
ATOM 569 C C . VAL A 1 72 ? 5.357 0.859 -6.685 1.00 97.81 72 VAL A C 1
ATOM 571 O O . VAL A 1 72 ? 4.728 1.557 -7.477 1.00 97.81 72 VAL A O 1
ATOM 574 N N . VAL A 1 73 ? 6.462 0.204 -7.032 1.00 97.12 73 VAL A N 1
ATOM 575 C CA . VAL A 1 73 ? 7.008 0.209 -8.391 1.00 97.12 73 VAL A CA 1
ATOM 576 C C . VAL A 1 73 ? 6.844 -1.177 -8.994 1.00 97.12 73 VAL A C 1
ATOM 578 O O . VAL A 1 73 ? 7.398 -2.153 -8.493 1.00 97.12 73 VAL A O 1
ATOM 581 N N . VAL A 1 74 ? 6.096 -1.260 -10.089 1.00 95.38 74 VAL A N 1
ATOM 582 C CA . VAL A 1 74 ? 5.959 -2.480 -10.886 1.00 95.38 74 VAL A CA 1
ATOM 583 C C . VAL A 1 74 ? 6.797 -2.315 -12.141 1.00 95.38 74 VAL A C 1
ATOM 585 O O . VAL A 1 74 ? 6.543 -1.415 -12.935 1.00 95.38 74 VAL A O 1
ATOM 588 N N . ILE A 1 75 ? 7.787 -3.183 -12.326 1.00 95.06 75 ILE A N 1
ATOM 589 C CA . ILE A 1 75 ? 8.619 -3.213 -13.529 1.00 95.06 75 ILE A CA 1
ATOM 590 C C . ILE A 1 75 ? 8.229 -4.448 -14.323 1.00 95.06 75 ILE A C 1
ATOM 592 O O . ILE A 1 75 ? 8.343 -5.574 -13.839 1.00 95.06 75 ILE A O 1
ATOM 596 N N . ARG A 1 76 ? 7.768 -4.231 -15.548 1.00 91.69 76 ARG A N 1
ATOM 597 C CA . ARG A 1 76 ? 7.362 -5.282 -16.466 1.00 91.69 76 ARG A CA 1
ATOM 598 C C . ARG A 1 76 ? 8.271 -5.276 -17.695 1.00 91.69 76 ARG A C 1
ATOM 600 O O . ARG A 1 76 ? 8.203 -4.328 -18.473 1.00 91.69 76 ARG A O 1
ATOM 607 N N . PRO A 1 77 ? 9.042 -6.346 -17.937 1.00 93.12 77 PRO A N 1
ATOM 608 C CA . PRO A 1 77 ? 9.731 -6.531 -19.206 1.00 93.12 77 PRO A CA 1
ATOM 609 C C . PRO A 1 77 ? 8.738 -6.664 -20.369 1.00 93.12 77 PRO A C 1
ATOM 611 O O . PRO A 1 77 ? 7.732 -7.376 -20.276 1.00 93.12 77 PRO A O 1
ATOM 614 N N . SER A 1 78 ? 9.029 -5.998 -21.479 1.00 85.25 78 SER A N 1
ATOM 615 C CA . SER A 1 78 ? 8.286 -6.127 -22.731 1.00 85.25 78 SER A CA 1
ATOM 616 C C . SER A 1 78 ? 8.537 -7.505 -23.340 1.00 85.25 78 SER A C 1
ATOM 618 O O . SER A 1 78 ? 9.632 -8.053 -23.246 1.00 85.25 78 SER A O 1
ATOM 620 N N . GLY A 1 79 ? 7.509 -8.084 -23.960 1.00 82.50 79 GLY A N 1
ATOM 621 C CA . GLY A 1 79 ? 7.621 -9.374 -24.650 1.00 82.50 79 GLY A CA 1
ATOM 622 C C . GLY A 1 79 ? 7.423 -10.619 -23.777 1.00 82.50 79 GLY A C 1
ATOM 623 O O . GLY A 1 79 ? 7.451 -11.722 -24.314 1.00 82.50 79 GLY A O 1
ATOM 624 N N . VAL A 1 80 ? 7.161 -10.477 -22.471 1.00 80.56 80 VAL A N 1
ATOM 625 C CA . VAL A 1 80 ? 6.747 -11.603 -21.612 1.00 80.56 80 VAL A CA 1
ATOM 626 C C . VAL A 1 80 ? 5.210 -11.732 -21.624 1.00 80.56 80 VAL A C 1
ATOM 628 O O . VAL A 1 80 ? 4.522 -10.774 -21.235 1.00 80.56 80 VAL A O 1
ATOM 631 N N . PRO A 1 81 ? 4.649 -12.876 -22.076 1.00 79.38 81 PRO A N 1
ATOM 632 C CA . PRO A 1 81 ? 3.207 -13.119 -22.078 1.00 79.38 81 PRO A CA 1
ATOM 633 C C . PRO A 1 81 ? 2.618 -13.103 -20.664 1.00 79.38 81 PRO A C 1
ATOM 635 O O . PRO A 1 81 ? 3.264 -13.532 -19.710 1.00 79.38 81 PRO A O 1
ATOM 638 N N . ILE A 1 82 ? 1.374 -12.638 -20.545 1.00 74.06 82 ILE A N 1
ATOM 639 C CA . ILE A 1 82 ? 0.565 -12.788 -19.329 1.00 74.06 82 ILE A CA 1
ATOM 640 C C . ILE A 1 82 ? -0.270 -14.048 -19.549 1.00 74.06 82 ILE A C 1
ATOM 642 O O . ILE A 1 82 ? -1.070 -14.065 -20.485 1.00 74.06 82 ILE A O 1
ATOM 646 N N . ASN A 1 83 ? -0.020 -15.096 -18.765 1.00 61.78 83 ASN A N 1
ATOM 647 C CA . ASN A 1 83 ? -0.908 -16.262 -18.706 1.00 61.78 83 ASN A CA 1
ATOM 648 C C . ASN A 1 83 ? -2.166 -15.935 -17.903 1.00 61.78 83 ASN A C 1
ATOM 650 O O . ASN A 1 83 ? -2.043 -15.157 -16.928 1.00 61.78 83 ASN A O 1
#

Secondary structure (DSSP, 8-state):
-------HHHHHHHHHHHHS------HHHHHTS--TT-EEEEEE--EETTEEEEEEEEEEEEETTEEEEEEEEEEEETT----

Radius of gyration: 27.24 Å; chains: 1; bounding box: 28×38×87 Å

pLDDT: mean 83.78, std 14.4, range [44.31, 98.19]

Sequence (83 aa):
MRPIYFPKAFLCAIAIAVSAPFSRADLAAYLAKPEPAYRWSEMSRPTLGDCEVRLLKLVSQEWQGITREDDVVVIRPSGVPIN

Foldseek 3Di:
DDDDPPDPVVVVVVVVVVPDPPPDDPPVVVVPDDAPQWDKDWPDWDDDVQKTKTWMKTQDHQDPNDTDIDIDIDIGGHPDDDD